Protein AF-A0A6F9AZX0-F1 (afdb_monomer_lite)

pLDDT: mean 85.66, std 13.22, range [40.97, 98.56]

Secondary structure (DSSP, 8-state):
--------S-S--TTS-TTGGGHHHHHHHHS--HHHHHHHHHHHHTT-----GGG-S-HHHHHHH-SSEEE--S-HHHHHHHHHHTT-HHHHHHHHHTS---EEE-THHHHHTSSBSTT--S---S--S-SB---SSSS---TT--PPPTT----SPPGGG--

Structure (mmCIF, N/CA/C/O backbone):
data_AF-A0A6F9AZX0-F1
#
_entry.id   AF-A0A6F9AZX0-F1
#
loop_
_atom_site.group_PDB
_atom_site.id
_atom_site.type_symbol
_atom_site.label_atom_id
_atom_site.label_alt_id
_atom_site.label_comp_id
_atom_site.label_asym_id
_atom_site.label_entity_id
_atom_site.label_seq_id
_atom_site.pdbx_PDB_ins_code
_atom_site.Cartn_x
_atom_site.Cartn_y
_atom_site.Cartn_z
_atom_site.occupancy
_atom_site.B_iso_or_equiv
_atom_site.auth_seq_id
_atom_site.auth_comp_id
_atom_site.auth_asym_id
_atom_site.auth_atom_id
_atom_site.pdbx_PDB_model_num
ATOM 1 N N . MET A 1 1 ? -1.275 26.849 -14.831 1.00 44.38 1 MET A N 1
ATOM 2 C CA . MET A 1 1 ? -1.762 25.940 -15.898 1.00 44.38 1 MET A CA 1
ATOM 3 C C . MET A 1 1 ? -1.632 24.501 -15.407 1.00 44.38 1 MET A C 1
ATOM 5 O O . MET A 1 1 ? -0.546 24.140 -14.969 1.00 44.38 1 MET A O 1
ATOM 9 N N . LYS A 1 2 ? -2.703 23.697 -15.417 1.00 40.97 2 LYS A N 1
ATOM 10 C CA . LYS A 1 2 ? -2.674 22.298 -14.950 1.00 40.97 2 LYS A CA 1
ATOM 11 C C . LYS A 1 2 ? -2.289 21.401 -16.136 1.00 40.97 2 LYS A C 1
ATOM 13 O O . LYS A 1 2 ? -3.033 21.347 -17.107 1.00 40.97 2 LYS A O 1
ATOM 18 N N . ARG A 1 3 ? -1.116 20.761 -16.099 1.00 48.41 3 ARG A N 1
ATOM 19 C CA . ARG A 1 3 ? -0.635 19.864 -17.169 1.00 48.41 3 ARG A CA 1
ATOM 20 C C . ARG A 1 3 ? -0.872 18.411 -16.749 1.00 48.41 3 ARG A C 1
ATOM 22 O O . ARG A 1 3 ? -0.429 18.021 -15.675 1.00 48.41 3 ARG A O 1
ATOM 29 N N . ARG A 1 4 ? -1.575 17.629 -17.573 1.00 62.19 4 ARG A N 1
ATOM 30 C CA . ARG A 1 4 ? -1.717 16.168 -17.431 1.00 62.19 4 ARG A CA 1
ATOM 31 C C . ARG A 1 4 ? -0.928 15.516 -18.558 1.00 62.19 4 ARG A C 1
ATOM 33 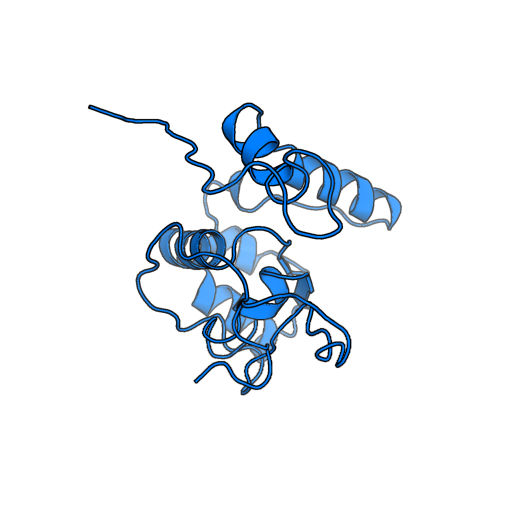O O . ARG A 1 4 ? -1.387 15.525 -19.693 1.00 62.19 4 ARG A O 1
ATOM 40 N N . LEU A 1 5 ? 0.260 15.011 -18.247 1.00 77.25 5 LEU A N 1
ATOM 41 C CA . LEU A 1 5 ? 1.164 14.373 -19.202 1.00 77.25 5 LEU A CA 1
ATOM 42 C C . LEU A 1 5 ? 1.577 13.008 -18.645 1.00 77.25 5 LEU A C 1
ATOM 44 O O . LEU A 1 5 ? 1.911 12.917 -17.465 1.00 77.25 5 LEU A O 1
ATOM 48 N N . LEU A 1 6 ? 1.570 11.980 -19.490 1.00 75.25 6 LEU A N 1
ATOM 49 C CA . LEU A 1 6 ? 2.217 10.695 -19.236 1.00 75.25 6 LEU A CA 1
ATOM 50 C C . LEU A 1 6 ? 3.353 10.569 -20.251 1.00 75.25 6 LEU A C 1
ATOM 52 O O . LEU A 1 6 ? 3.099 10.448 -21.447 1.00 75.25 6 LEU A O 1
ATOM 56 N N . LEU A 1 7 ? 4.593 10.673 -19.778 1.00 76.75 7 LEU A N 1
ATOM 57 C CA . LEU A 1 7 ? 5.796 10.598 -20.605 1.00 76.75 7 LEU A CA 1
ATOM 58 C C . LEU A 1 7 ? 6.475 9.257 -20.331 1.00 76.75 7 LEU A C 1
ATOM 60 O O . LEU A 1 7 ? 6.852 8.978 -19.194 1.00 76.75 7 LEU A O 1
ATOM 64 N N . VAL A 1 8 ? 6.592 8.425 -21.362 1.00 74.38 8 VAL A N 1
ATOM 65 C CA . VAL A 1 8 ? 7.163 7.076 -21.277 1.00 74.38 8 VAL A CA 1
ATOM 66 C C . VAL A 1 8 ? 8.501 7.081 -22.014 1.00 74.38 8 VAL A C 1
ATOM 68 O O . VAL A 1 8 ? 8.561 7.506 -23.164 1.00 74.38 8 VAL A O 1
ATOM 71 N N . SER A 1 9 ? 9.569 6.648 -21.339 1.00 70.50 9 SER A N 1
ATOM 72 C CA . SER A 1 9 ? 10.953 6.739 -21.840 1.00 70.50 9 SER A CA 1
ATOM 73 C C . SER A 1 9 ? 11.207 5.870 -23.080 1.00 70.50 9 SER A C 1
ATOM 75 O O . SER A 1 9 ? 11.966 6.243 -23.971 1.00 70.50 9 SER A O 1
ATOM 77 N N . ASN A 1 10 ? 10.551 4.714 -23.163 1.00 66.69 10 ASN A N 1
ATOM 78 C CA . ASN A 1 10 ? 10.683 3.760 -24.257 1.00 66.69 10 ASN A CA 1
ATOM 79 C C . ASN A 1 10 ? 9.370 3.002 -24.487 1.00 66.69 10 ASN A C 1
ATOM 81 O O . ASN A 1 10 ? 8.532 2.878 -23.600 1.00 66.69 10 ASN A O 1
ATOM 85 N N . SER A 1 11 ? 9.179 2.476 -25.695 1.00 77.19 11 SER A N 1
ATOM 86 C CA . SER A 1 11 ? 7.962 1.744 -26.052 1.00 77.19 11 SER A CA 1
ATOM 87 C C . SER A 1 11 ? 7.962 0.289 -25.590 1.00 77.19 11 SER A C 1
ATOM 89 O O . SER A 1 11 ? 6.892 -0.271 -25.395 1.00 77.19 11 SER A O 1
ATOM 91 N N . THR A 1 12 ? 9.126 -0.330 -25.390 1.00 78.88 12 THR A N 1
ATOM 92 C CA . THR A 1 12 ? 9.237 -1.770 -25.124 1.00 78.88 12 THR A CA 1
ATOM 93 C C . THR A 1 12 ? 10.402 -2.041 -24.172 1.00 78.88 12 THR A C 1
ATOM 95 O O . THR A 1 12 ? 11.498 -1.511 -24.372 1.00 78.88 12 THR A O 1
ATOM 98 N N . LEU A 1 13 ? 10.175 -2.870 -23.146 1.00 74.12 13 LEU A N 1
ATOM 99 C CA . LEU A 1 13 ? 11.245 -3.444 -22.322 1.00 74.12 13 LEU A CA 1
ATOM 100 C C . LEU A 1 13 ? 11.700 -4.776 -22.919 1.00 74.12 13 LEU A C 1
ATOM 102 O O . LEU A 1 13 ? 10.919 -5.469 -23.567 1.00 74.12 13 LEU A O 1
ATOM 106 N N . HIS A 1 14 ? 12.968 -5.134 -22.714 1.00 74.69 14 HIS A N 1
ATOM 107 C CA . HIS A 1 14 ? 13.510 -6.391 -23.227 1.00 74.69 14 HIS A CA 1
ATOM 108 C C . HIS A 1 14 ? 12.686 -7.587 -22.722 1.00 74.69 14 HIS A C 1
ATOM 110 O O . HIS A 1 14 ? 12.462 -7.710 -21.522 1.00 74.69 14 HIS A O 1
ATOM 116 N N . GLY A 1 15 ? 12.213 -8.432 -23.642 1.00 80.06 15 GLY A N 1
ATOM 117 C CA . GLY A 1 15 ? 11.354 -9.580 -23.328 1.00 80.06 15 GLY A CA 1
ATOM 118 C C . GLY A 1 15 ? 9.867 -9.261 -23.116 1.00 80.06 15 GLY A C 1
ATOM 119 O O . GLY A 1 15 ? 9.090 -10.194 -22.950 1.00 80.06 15 GLY A O 1
ATOM 120 N N . GLY A 1 16 ? 9.461 -7.987 -23.153 1.00 78.50 16 GLY A N 1
ATOM 121 C CA . GLY A 1 16 ? 8.061 -7.563 -23.047 1.00 78.50 16 GLY A CA 1
ATOM 122 C C . GLY A 1 16 ? 7.446 -7.128 -24.382 1.00 78.50 16 GLY A C 1
ATOM 123 O O . GLY A 1 16 ? 8.141 -6.857 -25.364 1.00 78.50 16 GLY A O 1
ATOM 124 N N . GLY A 1 17 ? 6.121 -7.029 -24.408 1.00 81.75 17 GLY A N 1
ATOM 125 C CA . GLY A 1 17 ? 5.332 -6.480 -25.506 1.00 81.75 17 GLY A CA 1
ATOM 126 C C . GLY A 1 17 ? 5.341 -4.947 -25.567 1.00 81.75 17 GLY A C 1
ATOM 127 O O . GLY A 1 17 ? 5.776 -4.247 -24.646 1.00 81.75 17 GLY A O 1
ATOM 128 N N . TYR A 1 18 ? 4.830 -4.404 -26.675 1.00 83.81 18 TYR A N 1
ATOM 129 C CA . TYR A 1 18 ? 4.697 -2.957 -26.878 1.00 83.81 18 TYR A CA 1
ATOM 130 C C . TYR A 1 18 ? 3.836 -2.317 -25.775 1.00 83.81 18 TYR A C 1
ATOM 132 O O . TYR A 1 18 ? 2.680 -2.689 -25.583 1.00 83.81 18 TYR A O 1
ATOM 140 N N . LEU A 1 19 ? 4.417 -1.353 -25.056 1.00 80.38 19 LEU A N 1
ATOM 141 C CA . LEU A 1 19 ? 3.873 -0.613 -23.909 1.00 80.38 19 LEU A CA 1
ATOM 142 C C . LEU A 1 19 ? 3.419 -1.479 -22.723 1.00 80.38 19 LEU A C 1
ATOM 144 O O . LEU A 1 19 ? 2.767 -0.979 -21.809 1.00 80.38 19 LEU A O 1
ATOM 148 N N . GLU A 1 20 ? 3.786 -2.760 -22.692 1.00 79.56 20 GLU A N 1
ATOM 149 C CA . GLU A 1 20 ? 3.324 -3.696 -21.661 1.00 79.56 20 GLU A CA 1
ATOM 150 C C . GLU A 1 20 ? 3.743 -3.246 -20.256 1.00 79.56 20 GLU A C 1
ATOM 152 O O . GLU A 1 20 ? 2.927 -3.172 -19.339 1.00 79.56 20 GLU A O 1
ATOM 157 N N . HIS A 1 21 ? 5.000 -2.828 -20.116 1.00 76.88 21 HIS A N 1
ATOM 158 C CA . HIS A 1 21 ? 5.571 -2.388 -18.844 1.00 76.88 21 HIS A CA 1
ATOM 159 C C . HIS A 1 21 ? 4.910 -1.136 -18.246 1.00 76.88 21 HIS A C 1
ATOM 161 O O . HIS A 1 21 ? 5.028 -0.897 -17.046 1.00 76.88 21 HIS A O 1
ATOM 167 N N . CYS A 1 22 ? 4.237 -0.325 -19.069 1.00 75.81 22 CYS A N 1
ATOM 168 C CA . CYS A 1 22 ? 3.545 0.888 -18.641 1.00 75.81 22 CYS A CA 1
ATOM 169 C C . CYS A 1 22 ? 2.021 0.801 -18.835 1.00 75.81 22 CYS A C 1
ATOM 171 O O . CYS A 1 22 ? 1.313 1.806 -18.723 1.00 75.81 22 CYS A O 1
ATOM 173 N N . GLN A 1 23 ? 1.491 -0.399 -19.105 1.00 81.81 23 GLN A N 1
ATOM 174 C CA . GLN A 1 23 ? 0.083 -0.604 -19.439 1.00 81.81 23 GLN A CA 1
ATOM 175 C C . GLN A 1 23 ? -0.849 -0.143 -18.313 1.00 81.81 23 GLN A C 1
ATOM 177 O O . GLN A 1 23 ? -1.897 0.446 -18.583 1.00 81.81 23 GLN A O 1
ATOM 182 N N . GLN A 1 24 ? -0.475 -0.376 -17.051 1.00 71.94 24 GLN A N 1
ATOM 183 C CA . GLN A 1 24 ? -1.276 0.069 -15.911 1.00 71.94 24 GLN A CA 1
ATOM 184 C C . GLN A 1 24 ? -1.295 1.598 -15.809 1.00 71.94 24 GLN A C 1
ATOM 186 O O . GLN A 1 24 ? -2.349 2.187 -15.613 1.00 71.94 24 GLN A O 1
ATOM 191 N N . GLN A 1 25 ? -0.160 2.256 -16.032 1.00 77.56 25 GLN A N 1
ATOM 192 C CA . GLN A 1 25 ? -0.036 3.711 -16.005 1.00 77.56 25 GLN A CA 1
ATOM 193 C C . GLN A 1 25 ? -0.833 4.355 -17.143 1.00 77.56 25 GLN A C 1
ATOM 195 O O . GLN A 1 25 ? -1.443 5.398 -16.936 1.00 77.56 25 GLN A O 1
ATOM 200 N N . ILE A 1 26 ? -0.886 3.723 -18.321 1.00 79.81 26 ILE A N 1
ATOM 201 C CA . ILE A 1 26 ? -1.751 4.133 -19.438 1.00 79.81 26 ILE A CA 1
ATOM 202 C C . ILE A 1 26 ? -3.227 3.999 -19.042 1.00 79.81 26 ILE A C 1
ATOM 204 O O . ILE A 1 26 ? -3.991 4.950 -19.214 1.00 79.81 26 ILE A O 1
ATOM 208 N N . LYS A 1 27 ? -3.630 2.855 -18.469 1.00 75.94 27 LYS A N 1
ATOM 209 C CA . LYS A 1 27 ? -5.006 2.630 -17.993 1.00 75.94 27 LYS A CA 1
ATOM 210 C C . LYS A 1 27 ? -5.413 3.643 -16.923 1.00 75.94 27 LYS A C 1
ATOM 212 O O . LYS A 1 27 ? -6.493 4.205 -17.032 1.00 75.94 27 LYS A O 1
ATOM 217 N N . ASP A 1 28 ? -4.550 3.926 -15.955 1.00 72.44 28 ASP A N 1
ATOM 218 C CA . ASP A 1 28 ? -4.809 4.899 -14.887 1.00 72.44 28 ASP A CA 1
ATOM 219 C C . ASP A 1 28 ? -4.800 6.346 -15.405 1.00 72.44 28 ASP A C 1
ATOM 221 O O . ASP A 1 28 ? -5.497 7.216 -14.886 1.00 72.44 28 ASP A O 1
ATOM 225 N N . PHE A 1 29 ? -3.984 6.642 -16.421 1.00 76.44 29 PHE A N 1
ATOM 226 C CA . PHE A 1 29 ? -3.903 7.982 -16.996 1.00 76.44 29 PHE A CA 1
ATOM 227 C C . PHE A 1 29 ? -5.127 8.314 -17.859 1.00 76.44 29 PHE A C 1
ATOM 229 O O . PHE A 1 29 ? -5.606 9.453 -17.818 1.00 76.44 29 PHE A O 1
ATOM 236 N N . PHE A 1 30 ? -5.635 7.338 -18.620 1.00 74.75 30 PHE A N 1
ATOM 237 C CA . PHE A 1 30 ? -6.758 7.511 -19.547 1.00 74.75 30 PHE A CA 1
ATOM 238 C C . PHE A 1 30 ? -8.117 7.015 -19.017 1.00 74.75 30 PHE A C 1
ATOM 240 O O . PHE A 1 30 ? -9.142 7.401 -19.573 1.00 74.75 30 PHE A O 1
ATOM 247 N N . GLY A 1 31 ? -8.156 6.204 -17.958 1.00 57.56 31 GLY A N 1
ATOM 248 C CA . GLY A 1 31 ? -9.365 5.600 -17.386 1.00 57.56 31 GLY A CA 1
ATOM 249 C C . GLY A 1 31 ? -9.540 5.871 -15.886 1.00 57.56 31 GLY A C 1
ATOM 250 O O . GLY A 1 31 ? -8.618 6.308 -15.206 1.00 57.56 31 GLY A O 1
ATOM 251 N N . GLN A 1 32 ? -10.751 5.637 -15.372 1.00 50.34 32 GLN A N 1
ATOM 252 C CA . GLN A 1 32 ? -11.092 5.794 -13.950 1.00 50.34 32 GLN A CA 1
ATOM 253 C C . GLN A 1 32 ? -10.779 4.519 -13.149 1.00 50.34 32 GLN A C 1
ATOM 255 O O . GLN A 1 32 ? -11.127 3.426 -13.587 1.00 50.34 32 GLN A O 1
ATOM 260 N N . ASP A 1 33 ? -10.149 4.696 -11.982 1.00 57.66 33 ASP A N 1
ATOM 261 C CA . ASP A 1 33 ? -10.062 3.840 -10.778 1.00 57.66 33 ASP A CA 1
ATOM 262 C C . ASP A 1 33 ? -10.585 2.382 -10.852 1.00 57.66 33 ASP A C 1
ATOM 264 O O . ASP A 1 33 ? -11.386 1.927 -10.033 1.00 57.66 33 ASP A O 1
ATOM 268 N N . GLY A 1 34 ? -10.079 1.577 -11.791 1.00 62.22 34 GLY A N 1
ATOM 269 C CA . GLY A 1 34 ? -10.416 0.149 -11.899 1.00 62.22 34 GLY A CA 1
ATOM 270 C C . GLY A 1 34 ? -9.810 -0.726 -10.792 1.00 62.22 34 GLY A C 1
ATOM 271 O O . GLY A 1 34 ? -10.241 -1.866 -10.589 1.00 62.22 34 GLY A O 1
ATOM 272 N N . TYR A 1 35 ? -8.821 -0.205 -10.060 1.00 74.31 35 TYR A N 1
ATOM 273 C CA . TYR A 1 35 ? -8.076 -0.964 -9.056 1.00 74.31 35 TYR A CA 1
ATOM 274 C C . TYR A 1 35 ? -8.944 -1.343 -7.848 1.00 74.31 35 TYR A C 1
ATOM 276 O O . TYR A 1 35 ? -9.007 -2.515 -7.476 1.00 74.31 35 TYR A O 1
ATOM 284 N N . ALA A 1 36 ? -9.682 -0.377 -7.284 1.00 77.50 36 ALA A N 1
ATOM 285 C CA . ALA A 1 36 ? -10.556 -0.613 -6.133 1.00 77.50 36 ALA A CA 1
ATOM 286 C C . ALA A 1 36 ? -11.670 -1.616 -6.462 1.00 77.50 36 ALA A C 1
ATOM 288 O O . ALA A 1 36 ? -11.943 -2.520 -5.676 1.00 77.50 36 ALA A O 1
ATOM 289 N N . LYS A 1 37 ? -12.261 -1.518 -7.661 1.00 80.88 37 LYS A N 1
ATOM 290 C CA . LYS A 1 37 ? -13.269 -2.477 -8.128 1.00 80.88 37 LYS A CA 1
ATOM 291 C C . LYS A 1 37 ? -12.697 -3.894 -8.243 1.00 80.88 37 LYS A C 1
ATOM 293 O O . LYS A 1 37 ? -13.296 -4.828 -7.728 1.00 80.88 37 LYS A O 1
ATOM 298 N N . THR A 1 38 ? -11.522 -4.047 -8.855 1.00 83.06 38 THR A N 1
ATOM 299 C CA . THR A 1 38 ? -10.869 -5.359 -9.016 1.00 83.06 38 THR A CA 1
ATOM 300 C C . THR A 1 38 ? -10.555 -6.001 -7.662 1.00 83.06 38 THR A C 1
ATOM 302 O O . THR A 1 38 ? -10.813 -7.188 -7.463 1.00 83.06 38 THR A O 1
ATOM 305 N N . ALA A 1 39 ? -10.040 -5.214 -6.709 1.00 83.69 39 ALA A N 1
ATOM 306 C CA . ALA A 1 39 ? -9.802 -5.682 -5.348 1.00 83.69 39 ALA A CA 1
ATOM 307 C C . ALA A 1 39 ? -11.114 -6.095 -4.662 1.00 83.69 39 ALA A C 1
ATOM 309 O O . ALA A 1 39 ? -11.192 -7.209 -4.146 1.00 83.69 39 ALA A O 1
ATOM 310 N N . ARG A 1 40 ? -12.164 -5.260 -4.721 1.00 87.81 40 ARG A N 1
ATOM 311 C CA . ARG A 1 40 ? -13.491 -5.595 -4.174 1.00 87.81 40 ARG A CA 1
ATOM 312 C C . ARG A 1 40 ? -14.031 -6.897 -4.739 1.00 87.81 40 ARG A C 1
ATOM 314 O O . ARG A 1 40 ? -14.409 -7.764 -3.963 1.00 87.81 40 ARG A O 1
ATOM 321 N N . ASP A 1 41 ? -14.039 -7.056 -6.060 1.00 87.44 41 ASP A N 1
ATOM 322 C CA . ASP A 1 41 ? -14.569 -8.257 -6.709 1.00 87.44 41 ASP A CA 1
ATOM 323 C C . ASP A 1 41 ? -13.809 -9.513 -6.238 1.00 87.44 41 ASP A C 1
ATOM 325 O O . ASP A 1 41 ? -14.422 -10.535 -5.913 1.00 87.44 41 ASP A O 1
ATOM 329 N N . LYS A 1 42 ? -12.475 -9.427 -6.107 1.00 86.88 42 LYS A N 1
ATOM 330 C CA . LYS A 1 42 ? -11.657 -10.543 -5.618 1.00 86.88 42 LYS A CA 1
ATOM 331 C C . LYS A 1 42 ? -11.916 -10.862 -4.145 1.00 86.88 42 LYS A C 1
ATOM 333 O O . LYS A 1 42 ? -12.137 -12.027 -3.821 1.00 86.88 42 LYS A O 1
ATOM 338 N N . PHE A 1 43 ? -11.905 -9.875 -3.257 1.00 87.56 43 PHE A N 1
ATOM 339 C CA . PHE A 1 43 ? -12.136 -10.097 -1.825 1.00 87.56 43 PHE A CA 1
ATOM 340 C C . PHE A 1 43 ? -13.576 -10.525 -1.525 1.00 87.56 43 PHE A C 1
ATOM 342 O O . PHE A 1 43 ? -13.782 -11.421 -0.708 1.00 87.56 43 PHE A O 1
ATOM 349 N N . LYS A 1 44 ? -14.556 -10.012 -2.275 1.00 92.12 44 LYS A N 1
ATOM 350 C CA . LYS A 1 44 ? -15.951 -10.456 -2.199 1.00 92.12 44 LYS A CA 1
ATOM 351 C C . LYS A 1 44 ? -16.094 -11.940 -2.526 1.00 92.12 44 LYS A C 1
ATOM 353 O O . LYS A 1 44 ? -16.835 -12.639 -1.844 1.00 92.12 44 LYS A O 1
ATOM 358 N N . SER A 1 45 ? -15.341 -12.451 -3.508 1.00 91.69 45 SER A N 1
ATOM 359 C CA . SER A 1 45 ? -15.315 -13.895 -3.810 1.00 91.69 45 SER A CA 1
ATOM 360 C C . SER A 1 45 ? -14.762 -14.760 -2.667 1.00 91.69 45 SER A C 1
ATOM 362 O O . SER A 1 45 ? -15.022 -15.958 -2.628 1.00 91.69 45 SER A O 1
ATOM 364 N N . LEU A 1 46 ? -14.017 -14.155 -1.738 1.00 89.25 46 LEU A N 1
ATOM 365 C CA . LEU A 1 46 ? -13.456 -14.795 -0.546 1.00 89.25 46 LEU A CA 1
ATOM 366 C C . LEU A 1 46 ? -14.311 -14.557 0.714 1.00 89.25 46 LEU A C 1
ATOM 368 O O . LEU A 1 46 ? -13.932 -15.006 1.790 1.00 89.25 46 LEU A O 1
ATOM 372 N N . GLY A 1 47 ? -15.449 -13.864 0.591 1.00 91.50 47 GLY A N 1
ATOM 373 C CA . GLY A 1 47 ? -16.345 -13.553 1.707 1.00 91.50 47 GLY A CA 1
ATOM 374 C C . GLY A 1 47 ? -15.986 -12.289 2.493 1.00 91.50 47 GLY A C 1
ATOM 375 O O . GLY A 1 47 ? -16.503 -12.106 3.590 1.00 91.50 47 GLY A O 1
ATOM 376 N N . TYR A 1 48 ? -15.126 -11.419 1.952 1.00 89.56 48 TYR A N 1
ATOM 377 C CA . TYR A 1 48 ? -14.739 -10.157 2.588 1.00 89.56 48 TYR A CA 1
ATOM 378 C C . TYR A 1 48 ? -15.326 -8.945 1.863 1.00 89.56 48 TYR A C 1
ATOM 380 O O . TYR A 1 48 ? -15.384 -8.901 0.632 1.00 89.56 48 TYR A O 1
ATOM 388 N N . GLU A 1 49 ? -15.696 -7.927 2.632 1.00 91.25 49 GLU A N 1
ATOM 389 C CA . GLU A 1 49 ? -16.035 -6.600 2.117 1.00 91.25 49 GLU A CA 1
ATOM 390 C C . GLU A 1 49 ? -14.789 -5.707 2.111 1.00 91.25 49 GLU A C 1
ATOM 392 O O . GLU A 1 49 ? -13.906 -5.847 2.958 1.00 91.25 49 GLU A O 1
ATOM 397 N N . VAL A 1 50 ? -14.687 -4.818 1.119 1.00 89.50 50 VAL A N 1
ATOM 398 C CA . VAL A 1 50 ? -13.534 -3.922 0.961 1.00 89.50 50 VAL A CA 1
ATOM 399 C C . VAL A 1 50 ? -14.010 -2.497 0.732 1.00 89.50 50 VAL A C 1
ATOM 401 O O . VAL A 1 50 ? -14.545 -2.167 -0.332 1.00 89.50 50 VAL A O 1
ATOM 404 N N . ASP A 1 51 ? -13.712 -1.649 1.709 1.00 89.44 51 ASP A N 1
ATOM 405 C CA . ASP A 1 51 ? -13.851 -0.204 1.607 1.00 89.44 51 ASP A CA 1
ATOM 406 C C . ASP A 1 51 ? -12.562 0.408 1.053 1.00 89.44 51 ASP A C 1
ATOM 408 O O . ASP A 1 51 ? -11.454 0.133 1.521 1.00 89.44 51 ASP A O 1
ATOM 412 N N . SER A 1 52 ? -12.695 1.249 0.026 1.00 89.38 52 SER A N 1
ATOM 413 C CA . SER A 1 52 ? -11.550 1.960 -0.541 1.00 89.38 52 SER A CA 1
ATOM 414 C C . SER A 1 52 ? -11.261 3.205 0.284 1.00 89.38 52 SER A C 1
ATOM 416 O O . SER A 1 52 ? -12.105 4.091 0.405 1.00 89.38 52 SER A O 1
ATOM 418 N N . ILE A 1 53 ? -10.031 3.333 0.782 1.00 89.25 53 ILE A N 1
ATOM 419 C CA . ILE A 1 53 ? -9.617 4.515 1.546 1.00 89.25 53 ILE A CA 1
ATOM 420 C C . ILE A 1 53 ? -9.746 5.824 0.747 1.00 89.25 53 ILE A C 1
ATOM 422 O O . ILE A 1 53 ? -9.960 6.881 1.329 1.00 89.25 53 ILE A O 1
ATOM 426 N N . HIS A 1 54 ? -9.666 5.756 -0.587 1.00 83.06 54 HIS A N 1
ATOM 427 C CA . HIS A 1 54 ? -9.833 6.909 -1.479 1.00 83.06 54 HIS A CA 1
ATOM 428 C C . HIS A 1 54 ? -11.272 7.433 -1.548 1.00 83.06 54 HIS A C 1
ATOM 430 O O . HIS A 1 54 ? -11.487 8.558 -1.988 1.00 83.06 54 HIS A O 1
ATOM 436 N N . GLU A 1 55 ? -12.245 6.622 -1.134 1.00 87.88 55 GLU A N 1
ATOM 437 C CA . GLU A 1 55 ? -13.664 6.984 -1.096 1.00 87.88 55 GLU A CA 1
ATOM 438 C C . GLU A 1 55 ? -14.096 7.445 0.304 1.00 87.88 55 GLU A C 1
ATOM 440 O O . GLU A 1 55 ? -15.205 7.950 0.471 1.00 87.88 55 GLU A O 1
ATOM 445 N N . SER A 1 56 ? -13.223 7.308 1.309 1.00 90.94 56 SER A N 1
ATOM 446 C CA . SER A 1 56 ? -13.500 7.771 2.666 1.00 90.94 56 SER A CA 1
ATOM 447 C C . SER A 1 56 ? -13.348 9.287 2.774 1.00 90.94 56 SER A C 1
ATOM 449 O O . SER A 1 56 ? -12.336 9.859 2.368 1.00 90.94 56 SER A O 1
ATOM 451 N N . SER A 1 57 ? -14.321 9.940 3.411 1.00 93.12 57 SER A N 1
ATOM 452 C CA . SER A 1 57 ? -14.214 11.349 3.806 1.00 93.12 57 SER A CA 1
ATOM 453 C C . SER A 1 57 ? -13.208 11.575 4.939 1.00 93.12 57 SER A C 1
ATOM 455 O O . SER A 1 57 ? -12.710 12.687 5.097 1.00 93.12 57 SER A O 1
ATOM 457 N N . ASP A 1 58 ? -12.918 10.533 5.725 1.00 96.50 58 ASP A N 1
ATOM 458 C CA . ASP A 1 58 ? -11.899 10.534 6.776 1.00 96.50 58 ASP A CA 1
ATOM 459 C C . ASP A 1 58 ? -11.035 9.261 6.666 1.00 96.50 58 ASP A C 1
ATOM 461 O O . ASP A 1 58 ? -11.391 8.193 7.181 1.00 96.50 58 ASP A O 1
ATOM 465 N N . PRO A 1 59 ? -9.906 9.335 5.941 1.00 96.62 59 PRO A N 1
ATOM 466 C CA . PRO A 1 59 ? -8.993 8.210 5.757 1.00 96.62 59 PRO A CA 1
ATOM 467 C C . PRO A 1 59 ? -8.410 7.662 7.063 1.00 96.62 59 PRO A C 1
ATOM 469 O O . PRO A 1 59 ? -8.193 6.457 7.181 1.00 96.62 59 PRO A O 1
ATOM 472 N N . VAL A 1 60 ? -8.157 8.528 8.049 1.00 97.94 60 VAL A N 1
ATOM 473 C CA . VAL A 1 60 ? -7.569 8.124 9.333 1.00 97.94 60 VAL A CA 1
ATOM 474 C C . VAL A 1 60 ? -8.589 7.322 10.130 1.00 97.94 60 VAL A C 1
ATOM 476 O O . VAL A 1 60 ? -8.274 6.251 10.648 1.00 97.94 60 VAL A O 1
ATOM 479 N N . GLU A 1 61 ? -9.830 7.796 10.181 1.00 97.88 61 GLU A N 1
ATOM 480 C CA . GLU A 1 61 ? -10.910 7.080 10.851 1.00 97.88 61 GLU A CA 1
ATOM 481 C C . GLU A 1 61 ? -11.255 5.754 10.156 1.00 97.88 61 GLU A C 1
ATOM 483 O O . GLU A 1 61 ? -11.528 4.759 10.827 1.00 97.88 61 GLU A O 1
ATOM 488 N N . ALA A 1 62 ? -11.173 5.694 8.822 1.00 97.25 62 ALA A N 1
ATOM 489 C CA . ALA A 1 62 ? -11.328 4.437 8.090 1.00 97.25 62 ALA A CA 1
ATOM 490 C C . ALA A 1 62 ? -10.284 3.395 8.531 1.00 97.25 62 ALA A C 1
ATOM 492 O O . ALA A 1 62 ? -10.636 2.252 8.821 1.00 97.25 62 ALA A O 1
ATOM 493 N N . VAL A 1 63 ? -9.016 3.796 8.684 1.00 97.69 63 VAL A N 1
ATOM 494 C CA . VAL A 1 63 ? -7.953 2.915 9.201 1.00 97.69 63 VAL A CA 1
ATOM 495 C C . VAL A 1 63 ? -8.225 2.478 10.648 1.00 97.69 63 VAL A C 1
ATOM 497 O O . VAL A 1 63 ? -8.011 1.313 10.986 1.00 97.69 63 VAL A O 1
ATOM 500 N N . ARG A 1 64 ? -8.760 3.365 11.498 1.00 97.75 64 ARG A N 1
ATOM 501 C CA . ARG A 1 64 ? -9.156 3.039 12.885 1.00 97.75 64 ARG A CA 1
ATOM 502 C C . ARG A 1 64 ? -10.331 2.077 12.996 1.00 97.75 64 ARG A C 1
ATOM 504 O O . ARG A 1 64 ? -10.505 1.445 14.035 1.00 97.75 64 ARG A O 1
ATOM 511 N N . LYS A 1 65 ? -11.161 1.965 11.967 1.00 96.69 65 LYS A N 1
ATOM 512 C CA . LYS A 1 65 ? -12.295 1.032 11.952 1.00 96.69 65 LYS A CA 1
ATOM 513 C C . LYS A 1 65 ? -11.974 -0.272 11.234 1.00 96.69 65 LYS A C 1
ATOM 515 O O . LYS A 1 65 ? -12.609 -1.282 11.517 1.00 96.69 65 LYS A O 1
ATOM 520 N N . ALA A 1 66 ? -10.971 -0.268 10.358 1.00 94.38 66 ALA A N 1
ATOM 521 C CA . ALA A 1 66 ? -10.607 -1.416 9.542 1.00 94.38 66 ALA A CA 1
ATOM 522 C C . ALA A 1 66 ? -10.258 -2.653 10.388 1.00 94.38 66 ALA A C 1
ATOM 524 O O . ALA A 1 66 ? -9.389 -2.605 11.260 1.00 94.38 66 ALA A O 1
ATOM 525 N N . GLN A 1 67 ? -10.910 -3.778 10.093 1.00 95.56 67 GLN A N 1
ATOM 526 C CA . GLN A 1 67 ? -10.617 -5.084 10.701 1.00 95.56 67 GLN A CA 1
ATOM 527 C C . GLN A 1 67 ? -9.435 -5.795 10.027 1.00 95.56 67 GLN A C 1
ATOM 529 O O . GLN A 1 67 ? -8.916 -6.773 10.553 1.00 95.56 67 GLN A O 1
ATOM 534 N N . GLY A 1 68 ? -9.004 -5.296 8.870 1.00 92.75 68 GLY A N 1
ATOM 535 C CA . GLY A 1 68 ? -7.830 -5.733 8.131 1.00 92.75 68 GLY A CA 1
ATOM 536 C C . GLY A 1 68 ? -7.426 -4.654 7.135 1.00 92.75 68 GLY A C 1
ATOM 537 O O . GLY A 1 68 ? -8.263 -3.871 6.686 1.00 92.75 68 GLY A O 1
ATOM 538 N N . ILE A 1 69 ? -6.138 -4.582 6.815 1.00 94.81 69 ILE A N 1
ATOM 539 C CA . ILE A 1 69 ? -5.580 -3.543 5.948 1.00 94.81 69 ILE A CA 1
ATOM 540 C C . ILE A 1 69 ? -4.926 -4.215 4.749 1.00 94.81 69 ILE A C 1
ATOM 542 O O . ILE A 1 69 ? -3.963 -4.964 4.898 1.00 94.81 69 ILE A O 1
ATOM 546 N N . PHE A 1 70 ? -5.433 -3.925 3.553 1.00 94.00 70 PHE A N 1
ATOM 547 C CA . PHE A 1 70 ? -4.823 -4.348 2.299 1.00 94.00 70 PHE A CA 1
ATOM 548 C C . PHE A 1 70 ? -4.239 -3.144 1.563 1.00 94.00 70 PHE A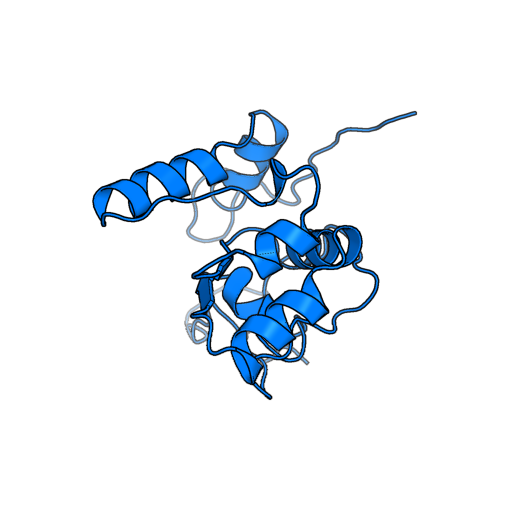 C 1
ATOM 550 O O . PHE A 1 70 ? -4.949 -2.178 1.281 1.00 94.00 70 PHE A O 1
ATOM 557 N N . ILE A 1 71 ? -2.954 -3.219 1.210 1.00 93.06 71 ILE A N 1
ATOM 558 C CA . ILE A 1 71 ? -2.298 -2.241 0.344 1.00 93.06 71 ILE A CA 1
ATOM 559 C C . ILE A 1 71 ? -1.824 -2.927 -0.934 1.00 93.06 71 ILE A C 1
ATOM 561 O O . ILE A 1 71 ? -0.984 -3.830 -0.937 1.00 93.06 71 ILE A O 1
ATOM 565 N N . GLY A 1 72 ? -2.389 -2.453 -2.038 1.00 87.81 72 GLY A N 1
ATOM 566 C CA . GLY A 1 72 ? -2.136 -2.953 -3.374 1.00 87.81 72 GLY A CA 1
ATOM 567 C C . GLY A 1 72 ? -0.762 -2.625 -3.960 1.00 87.81 72 GLY A C 1
ATOM 568 O O . GLY A 1 72 ? 0.051 -1.914 -3.372 1.00 87.81 72 GLY A O 1
ATOM 569 N N . GLY A 1 73 ? -0.530 -3.146 -5.166 1.00 84.56 73 GLY A N 1
ATOM 570 C CA . GLY A 1 73 ? 0.600 -2.761 -6.009 1.00 84.56 73 GLY A CA 1
ATOM 571 C C . GLY A 1 73 ? 0.383 -1.416 -6.709 1.00 84.56 73 GLY A C 1
ATOM 572 O O . GLY A 1 73 ? -0.604 -0.720 -6.481 1.00 84.56 73 GLY A O 1
ATOM 573 N N . GLY A 1 74 ? 1.320 -1.049 -7.580 1.00 87.88 74 GLY A N 1
ATOM 574 C CA . GLY A 1 74 ? 1.345 0.239 -8.272 1.00 87.88 74 GLY A CA 1
ATOM 575 C C . GLY A 1 74 ? 2.732 0.860 -8.177 1.00 87.88 74 GLY A C 1
ATOM 576 O O . GLY A 1 74 ? 3.711 0.142 -8.022 1.00 87.88 74 GLY A O 1
ATOM 577 N N . ASN A 1 75 ? 2.813 2.188 -8.248 1.00 93.12 75 ASN A N 1
ATOM 578 C CA . ASN A 1 75 ? 4.073 2.899 -8.044 1.00 93.12 75 ASN A CA 1
ATOM 579 C C . ASN A 1 75 ? 4.265 3.261 -6.562 1.00 93.12 75 ASN A C 1
ATOM 581 O O . ASN A 1 75 ? 3.469 4.006 -5.987 1.00 93.12 75 ASN A O 1
ATOM 585 N N . THR A 1 76 ? 5.355 2.779 -5.977 1.00 97.06 76 THR A N 1
ATOM 586 C CA . THR A 1 76 ? 5.702 2.907 -4.559 1.00 97.06 76 THR A CA 1
ATOM 587 C C . THR A 1 76 ? 5.857 4.361 -4.111 1.00 97.06 76 THR A C 1
ATOM 589 O O . THR A 1 76 ? 5.373 4.721 -3.040 1.00 97.06 76 THR A O 1
ATOM 592 N N . PHE A 1 77 ? 6.457 5.231 -4.931 1.00 97.62 77 PHE A N 1
ATOM 593 C CA . PHE A 1 77 ? 6.632 6.650 -4.593 1.00 97.62 77 PHE A CA 1
ATOM 594 C C . PHE A 1 77 ? 5.294 7.389 -4.516 1.00 97.62 77 PHE A C 1
ATOM 596 O O . PHE A 1 77 ? 5.039 8.129 -3.564 1.00 97.62 77 PHE A O 1
ATOM 603 N N . ARG A 1 78 ? 4.413 7.159 -5.499 1.00 95.19 78 ARG A N 1
ATOM 604 C CA . ARG A 1 78 ? 3.055 7.716 -5.501 1.00 95.19 78 ARG A CA 1
ATOM 605 C C . ARG A 1 78 ? 2.237 7.185 -4.330 1.00 95.19 78 ARG A C 1
ATOM 607 O O . ARG A 1 78 ? 1.586 7.979 -3.658 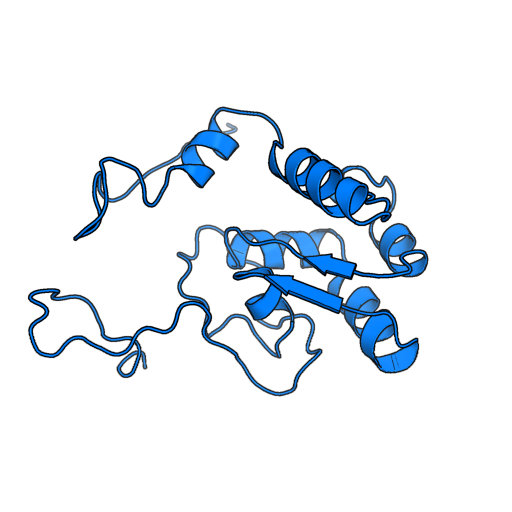1.00 95.19 78 ARG A O 1
ATOM 614 N N . LEU A 1 79 ? 2.310 5.880 -4.068 1.00 96.25 79 LEU A N 1
ATOM 615 C CA . LEU A 1 79 ? 1.632 5.243 -2.944 1.00 96.25 79 LEU A CA 1
ATOM 616 C C . LEU A 1 79 ? 2.082 5.844 -1.607 1.00 96.25 79 LEU A C 1
ATOM 618 O O . LEU A 1 79 ? 1.242 6.311 -0.841 1.00 96.25 79 LEU A O 1
ATOM 622 N N . LEU A 1 80 ? 3.392 5.903 -1.349 1.00 98.25 80 LEU A N 1
ATOM 623 C CA . LEU A 1 80 ? 3.925 6.459 -0.106 1.00 98.25 80 LEU A CA 1
ATOM 624 C C . LEU A 1 80 ? 3.515 7.924 0.070 1.00 98.25 80 LEU A C 1
ATOM 626 O O . LEU A 1 80 ? 3.072 8.314 1.150 1.00 98.25 80 LEU A O 1
ATOM 630 N N . LYS A 1 81 ? 3.586 8.726 -1.000 1.00 97.38 81 LYS A N 1
ATOM 631 C CA . LYS A 1 81 ? 3.110 10.111 -0.965 1.00 97.38 81 LYS A CA 1
ATOM 632 C C . LYS A 1 81 ? 1.631 10.180 -0.571 1.00 97.38 81 LYS A C 1
ATOM 634 O O . LYS A 1 81 ? 1.278 10.978 0.289 1.00 97.38 81 LYS A O 1
ATOM 639 N N . SER A 1 82 ? 0.775 9.340 -1.152 1.00 95.94 82 SER A N 1
ATOM 640 C CA . SER A 1 82 ? -0.645 9.298 -0.796 1.00 95.94 82 SER A CA 1
ATOM 641 C C . SER A 1 82 ? -0.876 8.888 0.658 1.00 95.94 82 SER A C 1
ATOM 643 O O . SER A 1 82 ? -1.735 9.475 1.310 1.00 95.94 82 SER A O 1
ATOM 645 N N . LEU A 1 83 ? -0.108 7.943 1.204 1.00 97.56 83 LEU A N 1
ATOM 646 C CA . LEU A 1 83 ? -0.207 7.582 2.623 1.00 97.56 83 LEU A CA 1
ATOM 647 C C . LEU A 1 83 ? 0.160 8.768 3.534 1.00 97.56 83 LEU A C 1
ATOM 649 O O . LEU A 1 83 ? -0.509 8.994 4.545 1.00 97.56 83 LEU A O 1
ATOM 653 N N . TYR A 1 84 ? 1.182 9.548 3.161 1.00 98.12 84 TYR A N 1
ATOM 654 C CA . TYR A 1 84 ? 1.564 10.772 3.871 1.00 98.12 84 TYR A CA 1
ATOM 655 C C . TYR A 1 84 ? 0.495 11.859 3.783 1.00 98.12 84 TYR A C 1
ATOM 657 O O . TYR A 1 84 ? 0.100 12.407 4.811 1.00 98.12 84 TYR A O 1
ATOM 665 N N . ASP A 1 85 ? 0.012 12.156 2.575 1.00 96.06 85 ASP A N 1
ATOM 666 C CA . ASP A 1 85 ? -0.997 13.193 2.338 1.00 96.06 85 ASP A CA 1
ATOM 667 C C . ASP A 1 85 ? -2.285 12.903 3.136 1.00 96.06 85 ASP A C 1
ATOM 669 O O . ASP A 1 85 ? -2.904 13.819 3.674 1.00 96.06 85 ASP A O 1
ATOM 673 N N . ASN A 1 86 ? -2.648 11.620 3.269 1.00 96.69 86 ASN A N 1
ATOM 674 C CA . ASN A 1 86 ? -3.804 11.162 4.046 1.00 96.69 86 ASN A CA 1
ATOM 675 C C . ASN A 1 86 ? -3.506 10.948 5.541 1.00 96.69 86 ASN A C 1
ATOM 677 O O . ASN A 1 86 ? -4.412 10.606 6.294 1.00 96.69 86 ASN A O 1
ATOM 681 N N . LYS A 1 87 ? -2.260 11.163 5.987 1.00 97.44 87 LYS A N 1
ATOM 682 C CA . LYS A 1 87 ? -1.821 11.045 7.391 1.00 97.44 87 LYS A CA 1
ATOM 683 C C . LYS A 1 87 ? -2.091 9.672 8.019 1.00 97.44 87 LYS A C 1
ATOM 685 O O . LYS A 1 87 ? -2.340 9.578 9.217 1.00 97.44 87 LYS A O 1
ATOM 690 N N . VAL A 1 88 ? -2.018 8.607 7.222 1.00 98.19 88 VAL A N 1
ATOM 691 C CA . VAL A 1 88 ? -2.386 7.254 7.673 1.00 98.19 88 VAL A CA 1
ATOM 692 C C . VAL A 1 88 ? -1.208 6.353 8.031 1.00 98.19 88 VAL A C 1
ATOM 694 O O . VAL A 1 88 ? -1.437 5.313 8.632 1.00 98.19 88 VAL A O 1
ATOM 697 N N . LEU A 1 89 ? 0.047 6.727 7.734 1.00 97.94 89 LEU A N 1
ATOM 698 C CA . LEU A 1 89 ? 1.215 5.880 8.049 1.00 97.94 89 LEU A CA 1
ATOM 699 C C . LEU A 1 89 ? 1.266 5.459 9.524 1.00 97.94 89 LEU A C 1
ATOM 701 O O . LEU A 1 89 ? 1.359 4.271 9.825 1.00 97.94 89 LEU A O 1
ATOM 705 N N . SER A 1 90 ? 1.218 6.434 10.434 1.00 97.44 90 SER A N 1
ATOM 706 C CA . SER A 1 90 ? 1.329 6.183 11.874 1.00 97.44 90 SER A CA 1
ATOM 707 C C . SER A 1 90 ? 0.126 5.420 12.416 1.00 97.44 90 SER A C 1
ATOM 709 O O . SER A 1 90 ? 0.286 4.564 13.281 1.00 97.44 90 SER A O 1
ATOM 711 N N . GLU A 1 91 ? -1.069 5.699 11.893 1.00 98.44 91 GLU A N 1
ATOM 712 C CA . GLU A 1 91 ? -2.282 4.994 12.295 1.00 98.44 91 GLU A CA 1
ATOM 713 C C . GLU A 1 91 ? -2.235 3.531 11.834 1.00 98.44 91 GLU A C 1
ATOM 715 O O . GLU A 1 91 ? -2.464 2.643 12.645 1.00 98.44 91 GLU A O 1
ATOM 720 N N . ILE A 1 92 ? -1.835 3.251 10.587 1.00 98.56 92 ILE A N 1
ATOM 721 C CA . ILE A 1 92 ? -1.657 1.872 10.101 1.00 98.56 92 ILE A CA 1
ATOM 722 C C . ILE A 1 92 ? -0.623 1.136 10.960 1.00 98.56 92 ILE A C 1
ATOM 724 O O . ILE A 1 92 ? -0.888 0.020 11.400 1.00 98.56 92 ILE A O 1
ATOM 728 N N . ASN A 1 93 ? 0.529 1.758 11.240 1.00 98.38 93 ASN A N 1
ATOM 729 C CA . ASN A 1 93 ? 1.554 1.165 12.100 1.00 98.38 93 ASN A CA 1
ATOM 730 C C . ASN A 1 93 ? 0.984 0.774 13.470 1.00 98.38 93 ASN A C 1
ATOM 732 O O . ASN A 1 93 ? 1.099 -0.380 13.881 1.00 98.38 93 ASN A O 1
ATOM 736 N N . LYS A 1 94 ? 0.312 1.718 14.138 1.00 98.25 94 LYS A N 1
ATOM 737 C CA . LYS A 1 94 ? -0.316 1.500 15.441 1.00 98.25 94 LYS A CA 1
ATOM 738 C C . LYS A 1 94 ? -1.318 0.345 15.394 1.00 98.25 94 LYS A C 1
ATOM 740 O O . LYS A 1 94 ? -1.230 -0.569 16.207 1.00 98.25 94 LYS A O 1
ATOM 745 N N . ARG A 1 95 ? -2.239 0.367 14.429 1.00 97.75 95 ARG A N 1
ATOM 746 C CA . ARG A 1 95 ? -3.288 -0.650 14.268 1.00 97.75 95 ARG A CA 1
ATOM 747 C C . ARG A 1 95 ? -2.718 -2.051 14.112 1.00 97.75 95 ARG A C 1
ATOM 749 O O . ARG A 1 95 ? -3.233 -2.998 14.696 1.00 97.75 95 ARG A O 1
ATOM 756 N N . VAL A 1 96 ? -1.649 -2.185 13.338 1.00 96.25 96 VAL A N 1
ATOM 757 C CA . VAL A 1 96 ? -1.040 -3.490 13.080 1.00 96.25 96 VAL A CA 1
ATOM 758 C C . VAL A 1 96 ? -0.206 -3.954 14.275 1.00 96.25 96 VAL A C 1
ATOM 760 O O . VAL A 1 96 ? -0.372 -5.082 14.727 1.00 96.25 96 VAL A O 1
ATOM 763 N N . LEU A 1 97 ? 0.672 -3.100 14.812 1.00 95.31 97 LEU A N 1
ATOM 764 C CA . LEU A 1 97 ? 1.636 -3.507 15.842 1.00 95.31 97 LEU A CA 1
ATOM 765 C C . LEU A 1 97 ? 1.057 -3.545 17.262 1.00 95.31 97 LEU A C 1
ATOM 767 O O . LEU A 1 97 ? 1.534 -4.325 18.081 1.00 95.31 97 LEU A O 1
ATOM 771 N N . GLN A 1 98 ? 0.075 -2.694 17.570 1.00 96.88 98 GLN A N 1
ATOM 772 C CA . GLN A 1 98 ? -0.505 -2.581 18.914 1.00 96.88 98 GLN A CA 1
ATOM 773 C C . GLN A 1 98 ? -1.861 -3.279 19.006 1.00 96.88 98 GLN A C 1
ATOM 775 O O . GLN A 1 98 ? -2.089 -4.031 19.950 1.00 96.88 98 GLN A O 1
ATOM 780 N N . ASP A 1 99 ? -2.734 -3.068 18.018 1.00 95.44 99 ASP A N 1
ATOM 781 C CA . ASP A 1 99 ? -4.103 -3.603 18.054 1.00 95.44 99 ASP A CA 1
ATOM 782 C C . ASP A 1 99 ? -4.215 -4.988 17.382 1.00 95.44 99 ASP A C 1
ATOM 784 O O . ASP A 1 99 ? -5.262 -5.630 17.447 1.00 95.44 99 ASP A O 1
ATOM 788 N N . GLY A 1 100 ? -3.143 -5.466 16.736 1.00 90.94 100 GLY A N 1
ATOM 789 C CA . GLY A 1 100 ? -3.083 -6.788 16.107 1.00 90.94 100 GLY A CA 1
ATOM 790 C C . GLY A 1 100 ? -3.897 -6.914 14.816 1.00 90.94 100 GLY A C 1
ATOM 791 O O . GLY A 1 100 ? -4.227 -8.028 14.406 1.00 90.94 100 GLY A O 1
ATOM 792 N N . VAL A 1 101 ? -4.239 -5.795 14.168 1.00 94.56 101 VAL A N 1
ATOM 793 C CA . VAL A 1 101 ? -4.989 -5.808 12.906 1.00 94.56 101 VAL A CA 1
ATOM 794 C C . VAL A 1 101 ? -4.133 -6.435 11.796 1.00 94.56 101 VAL A C 1
ATOM 796 O O . VAL A 1 101 ? -3.000 -5.998 11.581 1.00 94.56 101 VAL A O 1
ATOM 799 N N . PRO A 1 102 ? -4.646 -7.429 11.047 1.00 92.88 102 PRO A N 1
ATOM 800 C CA . PRO A 1 102 ? -3.895 -8.057 9.969 1.00 92.88 102 PRO A CA 1
ATOM 801 C C . PRO A 1 102 ? -3.593 -7.071 8.833 1.00 92.88 102 PRO A C 1
ATOM 803 O O . PRO A 1 102 ? -4.460 -6.315 8.388 1.00 92.88 102 PRO A O 1
ATOM 806 N N . TYR A 1 103 ? -2.362 -7.135 8.324 1.00 96.38 103 TYR A N 1
ATOM 807 C CA . TYR A 1 103 ? -1.893 -6.373 7.169 1.00 96.38 103 TYR A CA 1
ATOM 808 C C . TYR A 1 103 ? -1.539 -7.306 6.010 1.00 96.38 103 TYR A C 1
ATOM 810 O O . TYR A 1 103 ? -0.835 -8.299 6.191 1.00 96.38 103 TYR A O 1
ATOM 818 N N . MET A 1 104 ? -1.963 -6.947 4.802 1.00 93.25 104 MET A N 1
ATOM 819 C CA . MET A 1 104 ? -1.576 -7.607 3.561 1.00 93.25 104 MET A CA 1
ATOM 820 C C . MET A 1 104 ? -1.057 -6.567 2.567 1.00 93.25 104 MET A C 1
ATOM 822 O O . MET A 1 104 ? -1.766 -5.636 2.194 1.00 93.25 104 MET A O 1
ATOM 826 N N . GLY A 1 105 ? 0.178 -6.745 2.101 1.00 90.12 105 GLY A N 1
ATOM 827 C CA . GLY A 1 105 ? 0.797 -5.896 1.085 1.00 90.12 105 GLY A CA 1
ATOM 828 C C . GLY A 1 105 ? 1.197 -6.701 -0.145 1.00 90.12 105 GLY A C 1
ATOM 829 O O . GLY A 1 105 ? 1.714 -7.808 -0.011 1.00 90.12 105 GLY A O 1
ATOM 830 N N . SER A 1 106 ? 1.002 -6.140 -1.339 1.00 87.94 106 SER A N 1
ATOM 831 C CA . SER A 1 106 ? 1.500 -6.720 -2.594 1.00 87.94 106 SER A CA 1
ATOM 832 C C . SER A 1 106 ? 2.374 -5.725 -3.353 1.00 87.94 106 SER A C 1
ATOM 834 O O . SER A 1 106 ? 1.939 -4.596 -3.583 1.00 87.94 106 SER A O 1
ATOM 836 N N . SER A 1 107 ? 3.558 -6.135 -3.817 1.00 92.69 107 SER A N 1
ATOM 837 C CA . SER A 1 107 ? 4.469 -5.283 -4.601 1.00 92.69 107 SER A CA 1
ATOM 838 C C . SER A 1 107 ? 4.783 -3.966 -3.870 1.00 92.69 107 SER A C 1
ATOM 840 O O . SER A 1 107 ? 5.421 -3.995 -2.822 1.00 92.69 107 SER A O 1
ATOM 842 N N . ALA A 1 108 ? 4.286 -2.821 -4.350 1.00 92.31 108 ALA A N 1
ATOM 843 C CA . ALA A 1 108 ? 4.447 -1.531 -3.678 1.00 92.31 108 ALA A CA 1
ATOM 844 C C . ALA A 1 108 ? 3.897 -1.540 -2.237 1.00 92.31 108 ALA A C 1
ATOM 846 O O . ALA A 1 108 ? 4.510 -0.963 -1.340 1.00 92.31 108 ALA A O 1
ATOM 847 N N . GLY A 1 109 ? 2.797 -2.261 -1.986 1.00 92.12 109 GLY A N 1
ATOM 848 C CA . GLY A 1 109 ? 2.261 -2.503 -0.645 1.00 92.12 109 GLY A CA 1
ATOM 849 C C . GLY A 1 109 ? 3.224 -3.256 0.278 1.00 92.12 109 GLY A C 1
ATOM 850 O O . GLY A 1 109 ? 3.215 -3.049 1.488 1.00 92.12 109 GLY A O 1
ATOM 851 N N . THR A 1 110 ? 4.093 -4.104 -0.276 1.00 94.25 110 THR A N 1
ATOM 852 C CA . THR A 1 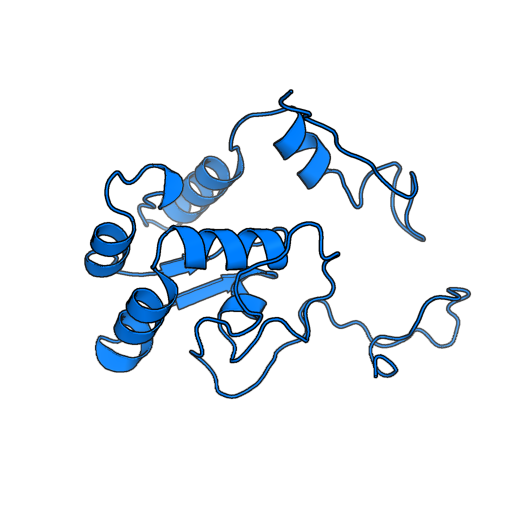110 ? 5.177 -4.756 0.472 1.00 94.25 110 THR A CA 1
ATOM 853 C C . THR A 1 110 ? 6.285 -3.755 0.791 1.00 94.25 110 THR A C 1
ATOM 855 O O . THR A 1 110 ? 6.740 -3.710 1.928 1.00 94.25 110 THR A O 1
ATOM 858 N N . ASN A 1 111 ? 6.675 -2.902 -0.165 1.00 97.94 111 ASN A N 1
ATOM 859 C CA . ASN A 1 111 ? 7.681 -1.864 0.078 1.00 97.94 111 ASN A CA 1
ATOM 860 C C . ASN A 1 111 ? 7.253 -0.859 1.154 1.00 97.94 111 ASN A C 1
ATOM 862 O O . ASN A 1 111 ? 8.073 -0.463 1.966 1.00 97.94 111 ASN A O 1
ATOM 866 N N . VAL A 1 112 ? 5.992 -0.418 1.187 1.00 98.19 112 VAL A N 1
ATOM 867 C CA . VAL A 1 112 ? 5.570 0.562 2.207 1.00 98.19 112 VAL A CA 1
ATOM 868 C C . VAL A 1 112 ? 5.391 -0.049 3.600 1.00 98.19 112 VAL A C 1
ATOM 870 O O . VAL A 1 112 ? 5.296 0.693 4.570 1.00 98.19 112 VAL A O 1
ATOM 873 N N . ALA A 1 113 ? 5.369 -1.378 3.729 1.00 97.62 113 ALA A N 1
ATOM 874 C CA . ALA A 1 113 ? 5.286 -2.053 5.024 1.00 97.62 113 ALA A CA 1
ATOM 875 C C . ALA A 1 113 ? 6.619 -2.048 5.796 1.00 97.62 113 ALA A C 1
ATOM 877 O O . ALA A 1 113 ? 6.628 -2.276 7.004 1.00 97.62 113 ALA A O 1
ATOM 878 N N . THR A 1 114 ? 7.743 -1.807 5.122 1.00 98.06 114 THR A N 1
ATOM 879 C CA . THR A 1 114 ? 9.094 -1.865 5.701 1.00 98.06 114 THR A CA 1
ATOM 880 C C . THR A 1 114 ? 9.488 -0.550 6.376 1.00 98.06 114 THR A C 1
ATOM 882 O O . THR A 1 114 ? 8.673 0.364 6.499 1.00 98.06 114 THR A O 1
ATOM 885 N N . VAL A 1 115 ? 10.741 -0.428 6.833 1.00 97.50 115 VAL A N 1
ATOM 886 C CA . VAL A 1 115 ? 11.269 0.822 7.416 1.00 97.50 115 VAL A CA 1
ATOM 887 C C . VAL A 1 115 ? 11.378 1.958 6.394 1.00 97.50 115 VAL A C 1
ATOM 889 O O . VAL A 1 115 ? 11.174 3.123 6.741 1.00 97.50 115 VAL A O 1
ATOM 892 N N . SER A 1 116 ? 11.671 1.646 5.129 1.00 98.25 116 SER A N 1
ATOM 893 C CA . SER A 1 116 ? 11.709 2.626 4.044 1.00 98.25 116 SER A CA 1
ATOM 894 C C . SER A 1 116 ? 11.493 2.004 2.664 1.00 98.25 116 SER A C 1
ATOM 896 O O . SER A 1 116 ? 11.668 0.805 2.457 1.00 98.25 116 SER A O 1
ATOM 898 N N . ILE A 1 117 ? 11.181 2.838 1.672 1.00 98.19 117 ILE A N 1
ATOM 899 C CA . ILE A 1 117 ? 10.991 2.384 0.284 1.00 98.19 117 ILE A CA 1
ATOM 900 C C . ILE A 1 117 ? 12.294 2.303 -0.528 1.00 98.19 117 ILE A C 1
ATOM 902 O O . ILE A 1 117 ? 12.241 2.129 -1.740 1.00 98.19 117 ILE A O 1
ATOM 906 N N . ASN A 1 118 ? 13.469 2.410 0.105 1.00 96.88 118 ASN A N 1
ATOM 907 C CA . ASN A 1 118 ? 14.776 2.503 -0.574 1.00 96.88 118 ASN A CA 1
ATOM 908 C C . ASN A 1 118 ? 15.143 1.289 -1.447 1.00 96.88 118 ASN A C 1
ATOM 910 O O . ASN A 1 118 ? 16.104 1.349 -2.200 1.00 96.88 118 ASN A O 1
ATOM 914 N N . THR A 1 119 ? 14.395 0.195 -1.342 1.00 95.31 119 THR A N 1
ATOM 915 C CA . THR A 1 119 ? 14.597 -1.040 -2.115 1.00 95.31 119 THR A CA 1
ATOM 916 C C . THR A 1 119 ? 13.514 -1.252 -3.172 1.00 95.31 119 THR A C 1
ATOM 918 O O . THR A 1 119 ? 13.395 -2.343 -3.721 1.00 95.31 119 THR A O 1
ATOM 921 N N . THR A 1 120 ? 12.684 -0.247 -3.467 1.00 94.81 120 THR A N 1
ATOM 922 C CA . THR A 1 120 ? 11.733 -0.346 -4.580 1.00 94.81 120 THR A CA 1
ATOM 923 C C . THR A 1 120 ? 12.454 -0.312 -5.929 1.00 94.81 120 THR A C 1
ATOM 925 O O . THR A 1 120 ? 13.454 0.381 -6.106 1.00 94.81 120 THR A O 1
ATOM 928 N N . ASN A 1 121 ? 11.924 -1.060 -6.896 1.00 89.94 121 ASN A N 1
ATOM 929 C CA . ASN A 1 121 ? 12.360 -1.018 -8.293 1.00 89.94 121 ASN A CA 1
ATOM 930 C C . ASN A 1 121 ? 11.646 0.077 -9.098 1.00 89.94 121 ASN A C 1
ATOM 932 O O . ASN A 1 121 ? 11.949 0.278 -10.273 1.00 89.94 121 ASN A O 1
ATOM 936 N N . ASP A 1 122 ? 10.673 0.750 -8.487 1.00 90.50 122 ASP A N 1
ATOM 937 C CA . ASP A 1 122 ? 9.841 1.721 -9.172 1.00 90.50 122 ASP A CA 1
ATOM 938 C C . ASP A 1 122 ? 10.605 2.995 -9.528 1.00 90.50 122 ASP A C 1
ATOM 940 O O . ASP A 1 122 ? 11.467 3.474 -8.796 1.00 90.50 122 ASP A O 1
ATOM 944 N N . MET A 1 123 ? 10.218 3.613 -10.640 1.00 91.25 123 MET A N 1
ATOM 945 C CA . MET A 1 123 ? 10.720 4.930 -11.015 1.00 91.25 123 MET A CA 1
ATOM 946 C C . MET A 1 123 ? 10.158 6.019 -10.070 1.00 91.25 123 MET A C 1
ATOM 948 O O . MET A 1 123 ? 8.947 6.009 -9.797 1.00 91.25 123 MET A O 1
ATOM 952 N N . PRO A 1 124 ? 10.972 6.993 -9.608 1.00 91.94 124 PRO A N 1
ATOM 953 C CA . PRO A 1 124 ? 10.534 8.082 -8.729 1.00 91.94 124 PRO A CA 1
ATOM 954 C C . PRO A 1 124 ? 9.729 9.151 -9.487 1.00 91.94 124 PRO A C 1
ATOM 956 O O . PRO A 1 124 ? 10.204 10.251 -9.756 1.00 91.94 124 PRO A O 1
ATOM 959 N N . ILE A 1 125 ? 8.483 8.832 -9.848 1.00 88.50 125 ILE A N 1
ATOM 960 C CA . ILE A 1 125 ? 7.601 9.728 -10.623 1.00 88.50 125 ILE A CA 1
ATOM 961 C C . ILE A 1 125 ? 7.046 10.910 -9.813 1.00 88.50 125 ILE A C 1
ATOM 963 O O . ILE A 1 125 ? 6.567 11.883 -10.391 1.00 88.50 125 ILE A O 1
ATOM 967 N N . VAL A 1 126 ? 7.080 10.820 -8.482 1.00 89.94 126 VAL A N 1
ATOM 968 C CA . VAL A 1 126 ? 6.732 11.892 -7.540 1.00 89.94 126 VAL A CA 1
ATOM 969 C C . VAL A 1 126 ? 7.647 11.812 -6.322 1.00 89.94 126 VAL A C 1
ATOM 971 O O . VAL A 1 126 ? 8.137 10.736 -5.987 1.00 89.94 126 VAL A O 1
ATOM 974 N N . TYR A 1 127 ? 7.843 12.933 -5.630 1.00 94.62 127 TYR A N 1
ATOM 975 C CA . TYR A 1 127 ? 8.625 12.971 -4.396 1.00 94.62 127 TYR A CA 1
ATOM 976 C C . TYR A 1 127 ? 7.692 12.958 -3.165 1.00 94.62 127 TYR A C 1
ATOM 978 O O . TYR A 1 127 ? 6.905 13.899 -3.004 1.00 94.62 127 TYR A O 1
ATOM 986 N N . PRO A 1 128 ? 7.705 11.904 -2.322 1.00 96.94 128 PRO A N 1
ATOM 987 C CA . PRO A 1 128 ? 7.019 11.910 -1.030 1.00 96.94 128 PRO A CA 1
ATOM 988 C C . PRO A 1 128 ? 7.761 12.804 -0.016 1.00 96.94 128 PRO A C 1
ATOM 990 O O . PRO A 1 128 ? 8.939 13.094 -0.213 1.00 96.94 128 PRO A O 1
ATOM 993 N N . PRO A 1 129 ? 7.123 13.221 1.094 1.00 97.69 129 PRO A N 1
ATOM 994 C CA . PRO A 1 129 ? 7.792 14.021 2.128 1.00 97.69 129 PRO A CA 1
ATOM 995 C C . PRO A 1 129 ? 9.054 13.373 2.727 1.00 97.69 129 PRO A C 1
ATOM 997 O O . PRO A 1 129 ? 9.975 14.080 3.124 1.00 97.69 129 PRO A O 1
ATOM 1000 N N . SER A 1 130 ? 9.095 12.040 2.793 1.00 98.19 130 SER A N 1
ATOM 1001 C CA . SER A 1 130 ? 10.249 11.225 3.192 1.00 98.19 130 SER A CA 1
ATOM 1002 C C . SER A 1 130 ? 10.148 9.841 2.534 1.00 98.19 130 SER A C 1
ATOM 1004 O O . SER A 1 130 ? 9.070 9.449 2.084 1.00 98.19 130 SER A O 1
ATOM 1006 N N . PHE A 1 131 ? 11.254 9.093 2.483 1.00 98.44 131 PHE A N 1
ATOM 1007 C CA . PHE A 1 131 ? 11.263 7.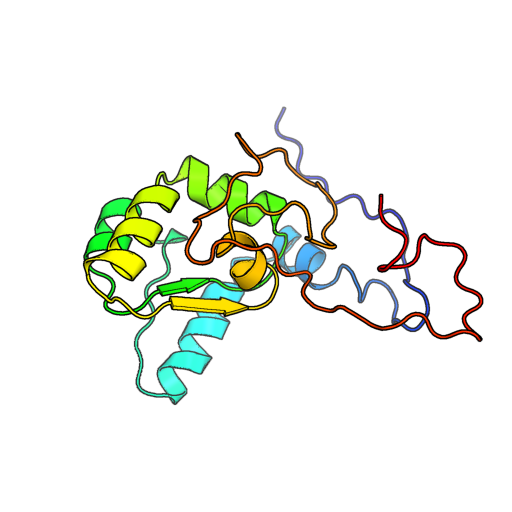675 2.091 1.00 98.44 131 PHE A CA 1
ATOM 1008 C C . PHE A 1 131 ? 10.991 6.719 3.255 1.00 98.44 131 PHE A C 1
ATOM 1010 O O . PHE A 1 131 ? 10.827 5.521 3.019 1.00 98.44 131 PHE A O 1
ATOM 1017 N N . THR A 1 132 ? 10.926 7.228 4.490 1.00 98.56 132 THR A N 1
ATOM 1018 C CA . THR A 1 132 ? 10.451 6.465 5.650 1.00 98.56 132 THR A CA 1
ATOM 1019 C C . THR A 1 132 ? 9.052 5.926 5.368 1.00 98.56 132 THR A C 1
ATOM 1021 O O . THR A 1 132 ? 8.179 6.655 4.905 1.00 98.56 132 THR A O 1
ATOM 1024 N N . ALA A 1 133 ? 8.853 4.638 5.616 1.00 98.31 133 ALA A N 1
ATOM 1025 C CA . ALA A 1 133 ? 7.602 3.950 5.333 1.00 98.31 133 ALA A CA 1
ATOM 1026 C C . ALA A 1 133 ? 6.882 3.570 6.640 1.00 98.31 133 ALA A C 1
ATOM 1028 O O . ALA A 1 133 ? 7.139 4.176 7.681 1.00 98.31 133 ALA A O 1
ATOM 1029 N N . ILE A 1 134 ? 5.921 2.642 6.599 1.00 98.44 134 ILE A N 1
ATOM 1030 C CA . ILE A 1 134 ? 5.051 2.336 7.748 1.00 98.44 134 ILE A CA 1
ATOM 1031 C C . ILE A 1 134 ? 5.854 1.732 8.910 1.00 98.44 134 ILE A C 1
ATOM 1033 O O . ILE A 1 134 ? 5.512 1.974 10.063 1.00 98.44 134 ILE A O 1
ATOM 1037 N N . GLY A 1 135 ? 6.916 0.968 8.639 1.00 97.81 135 GLY A N 1
ATOM 1038 C CA . GLY A 1 135 ? 7.776 0.389 9.675 1.00 97.81 135 GLY A CA 1
ATOM 1039 C C . GLY A 1 135 ? 7.142 -0.781 10.430 1.00 97.81 135 GLY A C 1
ATOM 1040 O O . GLY A 1 135 ? 7.318 -0.888 11.639 1.00 97.81 135 GLY A O 1
ATOM 1041 N N . LEU A 1 136 ? 6.385 -1.643 9.741 1.00 97.44 136 LEU A N 1
ATOM 1042 C CA . LEU A 1 136 ? 5.811 -2.868 10.321 1.00 97.44 136 LEU A CA 1
ATOM 1043 C C . LEU A 1 136 ? 6.866 -3.961 10.525 1.00 97.44 136 LEU A C 1
ATOM 1045 O O . LEU A 1 136 ? 6.730 -4.799 11.412 1.00 97.44 136 LEU A O 1
ATOM 1049 N N . VAL A 1 137 ? 7.922 -3.946 9.709 1.00 91.31 137 VAL A N 1
ATOM 1050 C CA . VAL A 1 137 ? 9.095 -4.819 9.843 1.00 91.31 137 VAL A CA 1
ATOM 1051 C C . VAL A 1 137 ? 10.378 -3.980 9.841 1.00 91.31 137 VAL A C 1
ATOM 1053 O O . VAL A 1 137 ? 10.425 -2.964 9.144 1.00 91.31 137 VAL A O 1
ATOM 1056 N N . PRO A 1 138 ? 11.431 -4.382 10.582 1.00 95.88 138 PRO A N 1
ATOM 1057 C CA . PRO A 1 138 ? 12.633 -3.568 10.794 1.00 95.88 138 PRO A CA 1
ATOM 1058 C C . PRO A 1 138 ? 13.661 -3.652 9.650 1.00 95.88 138 PRO A C 1
ATOM 1060 O O . PRO A 1 138 ? 14.792 -3.201 9.799 1.00 95.88 138 PRO A O 1
ATOM 1063 N N . PHE A 1 139 ? 13.296 -4.243 8.514 1.00 96.06 139 PHE A N 1
ATOM 1064 C CA . PHE A 1 139 ? 14.164 -4.443 7.354 1.00 96.06 139 PHE A CA 1
ATOM 1065 C C . PHE A 1 139 ? 13.433 -4.068 6.071 1.00 96.06 139 PHE A C 1
ATOM 1067 O O . PHE A 1 139 ? 12.206 -4.051 6.028 1.00 96.06 139 PHE A O 1
ATOM 1074 N N . ASN A 1 140 ? 14.197 -3.791 5.019 1.00 95.69 140 ASN A N 1
ATOM 1075 C CA . ASN A 1 140 ? 13.673 -3.504 3.692 1.00 95.69 140 ASN A CA 1
ATOM 1076 C C . ASN A 1 140 ? 13.555 -4.777 2.848 1.00 95.69 140 ASN A C 1
ATOM 1078 O O . ASN A 1 140 ? 14.305 -5.730 3.035 1.00 95.69 140 ASN A O 1
ATOM 1082 N N . ILE A 1 141 ? 12.610 -4.780 1.911 1.00 90.38 141 ILE A N 1
ATOM 1083 C CA . ILE A 1 141 ? 12.326 -5.899 1.011 1.00 90.38 141 ILE A CA 1
ATOM 1084 C C . ILE A 1 141 ? 12.390 -5.353 -0.409 1.00 90.38 141 ILE A C 1
ATOM 1086 O O . ILE A 1 141 ? 11.708 -4.371 -0.689 1.00 90.38 141 ILE A O 1
ATOM 1090 N N . ASN A 1 142 ? 13.156 -5.996 -1.294 1.00 94.06 142 ASN A N 1
ATOM 1091 C CA . ASN A 1 142 ? 13.145 -5.730 -2.733 1.00 94.06 142 ASN A CA 1
ATOM 1092 C C . ASN A 1 142 ? 12.176 -6.714 -3.421 1.00 94.06 142 ASN A C 1
ATOM 1094 O O . ASN A 1 142 ? 12.545 -7.868 -3.639 1.00 94.06 142 ASN A O 1
ATOM 1098 N N . PRO A 1 143 ? 10.920 -6.328 -3.723 1.00 83.88 143 PRO A N 1
ATOM 1099 C CA . PRO A 1 143 ? 9.974 -7.217 -4.384 1.00 83.88 143 PRO A CA 1
ATOM 1100 C C . PRO A 1 143 ? 10.375 -7.401 -5.845 1.00 83.88 143 PRO A C 1
ATOM 1102 O O . PRO A 1 143 ? 11.001 -6.520 -6.433 1.00 83.88 143 PRO A O 1
ATOM 1105 N N . HIS A 1 144 ? 9.956 -8.513 -6.450 1.00 85.62 144 HIS A N 1
ATOM 1106 C CA . HIS A 1 144 ? 10.326 -8.871 -7.830 1.00 85.62 144 HIS A CA 1
ATOM 1107 C C . HIS A 1 144 ? 11.838 -8.989 -8.040 1.00 85.62 144 HIS A C 1
ATOM 1109 O O . HIS A 1 144 ? 12.330 -8.745 -9.139 1.00 85.62 144 HIS A O 1
ATOM 1115 N N . PHE A 1 145 ? 12.578 -9.334 -6.984 1.00 79.62 145 PHE A N 1
ATOM 1116 C CA . PHE A 1 145 ? 13.983 -9.678 -7.113 1.00 79.62 145 PHE A CA 1
ATOM 1117 C C . PHE A 1 145 ? 14.117 -10.892 -8.038 1.00 79.62 145 PHE A C 1
ATOM 1119 O O . PHE A 1 145 ? 13.472 -11.921 -7.832 1.00 79.62 145 PHE A O 1
ATOM 1126 N N . LEU A 1 146 ? 14.940 -10.739 -9.067 1.00 75.12 146 LEU A N 1
ATOM 1127 C CA . LEU A 1 146 ? 15.332 -11.795 -9.984 1.00 75.12 146 LEU A CA 1
ATOM 1128 C C . LEU A 1 146 ? 16.855 -11.826 -9.983 1.00 75.12 146 LEU A C 1
ATOM 1130 O O . LEU A 1 146 ? 17.485 -10.773 -10.120 1.00 75.12 146 LEU A O 1
ATOM 1134 N N . ASP A 1 147 ? 17.427 -13.018 -9.832 1.00 70.56 147 ASP A N 1
ATOM 1135 C CA . ASP A 1 147 ? 18.865 -13.196 -9.991 1.00 70.56 147 ASP A CA 1
ATOM 1136 C C . ASP A 1 147 ? 19.292 -12.787 -11.403 1.00 70.56 147 ASP A C 1
ATOM 1138 O O . ASP A 1 147 ? 18.565 -12.995 -12.382 1.00 70.56 147 ASP A O 1
ATOM 1142 N N . THR A 1 148 ? 20.481 -12.192 -11.508 1.00 68.31 148 THR A N 1
ATOM 1143 C CA . THR A 1 148 ? 21.055 -11.830 -12.802 1.00 68.31 148 THR A CA 1
ATOM 1144 C C . THR A 1 148 ? 21.240 -13.096 -13.640 1.00 68.31 148 THR A C 1
ATOM 1146 O O . THR A 1 148 ? 21.967 -14.004 -13.238 1.00 68.31 148 THR A O 1
ATOM 1149 N N . ASP A 1 149 ? 20.627 -13.150 -14.826 1.00 72.12 149 ASP A N 1
ATOM 1150 C CA . ASP A 1 149 ? 20.961 -14.175 -15.816 1.00 72.12 149 ASP A CA 1
ATOM 1151 C C . ASP A 1 149 ? 22.368 -13.881 -16.374 1.00 72.12 149 ASP A C 1
ATOM 1153 O O . ASP A 1 149 ? 22.551 -12.844 -17.021 1.00 72.12 149 ASP A O 1
ATOM 1157 N N . PRO A 1 150 ? 23.361 -14.767 -16.165 1.00 68.62 150 PRO A N 1
ATOM 1158 C CA . PRO A 1 150 ? 24.729 -14.560 -16.636 1.00 68.62 150 PRO A CA 1
ATOM 1159 C C . PRO A 1 150 ? 24.850 -14.500 -18.167 1.00 68.62 150 PRO A C 1
ATOM 1161 O O . PRO A 1 150 ? 25.867 -14.039 -18.679 1.00 68.62 150 PRO A O 1
ATOM 1164 N N . ASN A 1 151 ? 23.830 -14.941 -18.911 1.00 76.69 151 ASN A N 1
ATOM 1165 C CA . ASN A 1 151 ? 23.777 -14.841 -20.372 1.00 76.69 151 ASN A CA 1
ATOM 1166 C C . ASN A 1 151 ? 23.006 -13.609 -20.867 1.00 76.69 151 ASN A C 1
ATOM 1168 O O . ASN A 1 151 ? 22.861 -13.408 -22.080 1.00 76.69 151 ASN A O 1
ATOM 1172 N N . SER A 1 152 ? 22.493 -12.788 -19.951 1.00 71.19 152 SER A N 1
ATOM 1173 C CA . SER A 1 152 ? 21.750 -11.586 -20.294 1.00 71.19 152 SER A CA 1
ATOM 1174 C C . SER A 1 152 ? 22.637 -10.601 -21.051 1.00 71.19 152 SER A C 1
ATOM 1176 O O . SER A 1 152 ? 23.731 -10.247 -20.622 1.00 71.19 152 SER A O 1
ATOM 1178 N N . ARG A 1 153 ? 22.133 -10.097 -22.181 1.00 68.88 153 ARG A N 1
ATOM 1179 C CA . ARG A 1 153 ? 22.752 -8.982 -22.922 1.00 68.88 153 ARG A CA 1
ATOM 1180 C C . ARG A 1 153 ? 22.289 -7.615 -22.405 1.00 68.88 153 ARG A C 1
ATOM 1182 O O . ARG A 1 153 ? 22.500 -6.600 -23.069 1.00 68.88 153 ARG A O 1
ATOM 1189 N N . HIS A 1 154 ? 21.577 -7.587 -21.278 1.00 66.94 154 HIS A N 1
ATOM 1190 C CA . HIS A 1 154 ? 21.069 -6.360 -20.682 1.00 66.94 154 HIS A CA 1
ATOM 1191 C C . HIS A 1 154 ? 22.221 -5.541 -20.088 1.00 66.94 154 HIS A C 1
ATOM 1193 O O . HIS A 1 154 ? 22.969 -6.032 -19.255 1.00 66.94 154 HIS A O 1
ATOM 1199 N N . MET A 1 155 ? 22.341 -4.280 -20.506 1.00 61.50 155 MET A N 1
ATOM 1200 C CA . MET A 1 155 ? 23.427 -3.371 -20.099 1.00 61.50 155 MET A CA 1
ATOM 1201 C C . MET A 1 155 ? 23.062 -2.479 -18.892 1.00 61.50 155 MET A C 1
ATOM 1203 O O . MET A 1 155 ? 23.798 -1.549 -18.573 1.00 61.50 155 MET A O 1
ATOM 1207 N N . GLY A 1 156 ? 21.894 -2.686 -18.271 1.00 61.31 156 GLY A N 1
ATOM 1208 C CA . GLY A 1 156 ? 21.464 -1.962 -17.069 1.00 61.31 156 GLY A CA 1
ATOM 1209 C C . GLY A 1 156 ? 22.067 -2.539 -15.783 1.00 61.31 156 GLY A C 1
ATOM 1210 O O . GLY A 1 156 ? 22.560 -3.662 -15.773 1.00 61.31 156 GLY A O 1
ATOM 1211 N N . GLY A 1 157 ? 22.020 -1.771 -14.689 1.00 58.03 157 GLY A N 1
ATOM 1212 C CA . GLY A 1 157 ? 22.555 -2.203 -13.393 1.00 58.03 157 GLY A CA 1
ATOM 1213 C C . GLY A 1 157 ? 21.815 -3.416 -12.817 1.00 58.03 157 GLY A C 1
ATOM 1214 O O . GLY A 1 157 ? 20.584 -3.425 -12.738 1.00 58.03 157 GLY A O 1
ATOM 1215 N N . GLU A 1 158 ? 22.574 -4.424 -12.394 1.00 65.06 158 GLU A N 1
ATOM 1216 C CA . GLU A 1 158 ? 22.061 -5.643 -11.761 1.00 65.06 158 GLU A CA 1
ATOM 1217 C C . GLU A 1 158 ? 21.446 -5.356 -10.387 1.00 65.06 158 GLU A C 1
ATOM 1219 O O . GLU A 1 158 ? 21.905 -4.460 -9.680 1.00 65.06 158 GLU A O 1
ATOM 1224 N N . ALA A 1 159 ? 20.438 -6.135 -9.973 1.00 64.19 159 ALA A N 1
ATOM 1225 C CA . ALA A 1 159 ? 19.769 -5.945 -8.680 1.00 64.19 159 ALA A CA 1
ATOM 1226 C C . ALA A 1 159 ? 20.748 -6.030 -7.493 1.00 64.19 159 ALA A C 1
ATOM 1228 O O . ALA A 1 159 ? 20.681 -5.200 -6.589 1.00 64.19 159 ALA A O 1
ATOM 1229 N N . ASN A 1 160 ? 21.708 -6.960 -7.552 1.00 62.66 160 ASN A N 1
ATOM 1230 C CA . ASN A 1 160 ? 22.761 -7.127 -6.543 1.00 62.66 160 ASN A CA 1
ATOM 1231 C C . ASN A 1 160 ? 23.837 -6.027 -6.569 1.00 62.66 160 ASN A C 1
ATOM 1233 O O . ASN A 1 160 ? 24.577 -5.885 -5.601 1.00 62.66 160 ASN A O 1
ATOM 1237 N N . ASN A 1 161 ? 23.910 -5.236 -7.645 1.00 63.25 161 ASN A N 1
ATOM 1238 C CA . ASN A 1 161 ? 24.933 -4.204 -7.842 1.00 63.25 161 ASN A CA 1
ATOM 1239 C C . ASN A 1 161 ? 24.375 -2.780 -7.683 1.00 63.25 161 ASN A C 1
ATOM 1241 O O . ASN A 1 161 ? 25.034 -1.812 -8.065 1.00 63.25 161 ASN A O 1
ATOM 1245 N N .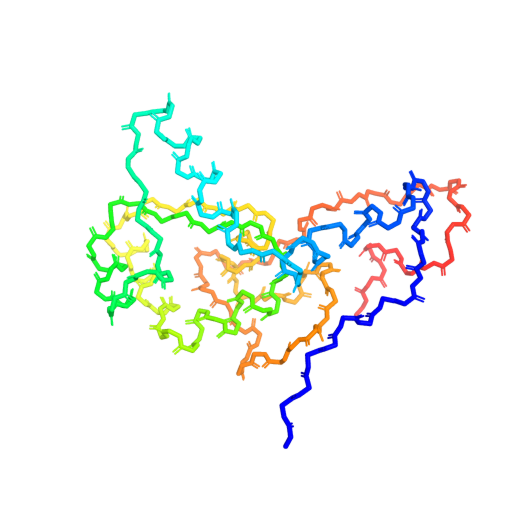 ARG A 1 162 ? 23.154 -2.628 -7.151 1.00 65.06 162 ARG A N 1
ATOM 1246 C CA . ARG A 1 162 ? 22.594 -1.311 -6.820 1.00 65.06 162 ARG A CA 1
ATOM 1247 C C . ARG A 1 162 ? 23.223 -0.819 -5.515 1.00 65.06 162 ARG A C 1
ATOM 1249 O O . ARG A 1 162 ? 22.940 -1.374 -4.457 1.00 65.06 162 ARG A O 1
ATOM 1256 N N . ILE A 1 163 ? 24.091 0.189 -5.628 1.00 49.09 163 ILE A N 1
ATOM 1257 C CA . ILE A 1 163 ? 24.768 0.877 -4.514 1.00 49.09 163 ILE A CA 1
ATOM 1258 C C . ILE A 1 163 ? 23.957 2.107 -4.105 1.00 49.09 163 ILE A C 1
ATOM 1260 O O . ILE A 1 163 ? 23.507 2.833 -5.022 1.00 49.09 163 ILE A O 1
#

Radius of gyration: 17.35 Å; chains: 1; bounding box: 41×41×46 Å

Sequence (163 aa):
MKRRLLLVSNSTLHGGGYLEHCQQQIKDFFGQDGYAKTARDKFKSLGYEVDSIHESSDPVEAVRKAQGIFIGGGNTFRLLKSLYDNKVLSEINKRVLQDGVPYMGSSAGTNVATVSINTTNDMPIVYPPSFTAIGLVPFNINPHFLDTDPNSRHMGGEANNRI

Foldseek 3Di:
DDDQDDDDPDQDDVPGDGCPVCVVVVCVSPHDDVPQVVVQVVVVVVVDGDDDLVPDPQSLVCLVPDLAEEDEDDALQVSQQVCVVNVNLQSNLCCCPPVVRYYHYDQSGLQQLAQFNPQEPGDNPDHHPDRGHSHNDDDGDNPPQDADDPPDPDPDDHSVRDD